Protein AF-A0A522W521-F1 (afdb_monomer_lite)

Structure (mmCIF, N/CA/C/O backbone):
data_AF-A0A522W521-F1
#
_entry.id   AF-A0A522W521-F1
#
loop_
_atom_site.group_PDB
_atom_site.id
_atom_site.type_symbol
_atom_site.label_atom_id
_atom_site.label_alt_id
_atom_site.label_comp_id
_atom_site.label_asym_id
_atom_site.label_entity_id
_atom_site.label_seq_id
_atom_site.pdbx_PDB_ins_code
_atom_site.Cartn_x
_atom_site.Cartn_y
_atom_site.Cartn_z
_atom_site.occupancy
_atom_site.B_iso_or_equiv
_atom_site.auth_seq_id
_atom_site.auth_comp_id
_atom_site.auth_asym_id
_atom_site.auth_atom_id
_atom_site.pdbx_PDB_model_num
ATOM 1 N N . ASN A 1 1 ? -2.575 -0.208 -5.941 1.00 83.00 1 ASN A N 1
ATOM 2 C CA . ASN A 1 1 ? -2.016 -0.224 -7.311 1.00 83.00 1 ASN A CA 1
ATOM 3 C C . ASN A 1 1 ? -3.123 0.160 -8.282 1.00 83.00 1 ASN A C 1
ATOM 5 O O . ASN A 1 1 ? -4.290 -0.016 -7.958 1.00 83.00 1 ASN A O 1
ATOM 9 N N . THR A 1 2 ? -2.769 0.714 -9.434 1.00 92.69 2 THR A N 1
ATOM 10 C CA . THR A 1 2 ? -3.685 0.924 -10.564 1.00 92.69 2 THR A CA 1
ATOM 11 C C . THR A 1 2 ? -2.976 0.447 -11.824 1.00 92.69 2 THR A C 1
ATOM 13 O O . THR A 1 2 ? -1.746 0.405 -11.836 1.00 92.69 2 THR A O 1
ATOM 16 N N . ARG A 1 3 ? -3.728 0.052 -12.852 1.00 95.44 3 ARG A N 1
ATOM 17 C CA . ARG A 1 3 ? -3.137 -0.224 -14.165 1.00 95.44 3 ARG A CA 1
ATOM 18 C C . ARG A 1 3 ? -2.715 1.088 -14.830 1.00 95.44 3 ARG A C 1
ATOM 20 O O . ARG A 1 3 ? -3.340 2.121 -14.580 1.00 95.44 3 ARG A O 1
ATOM 27 N N . GLU A 1 4 ? -1.664 1.026 -15.639 1.00 94.88 4 GLU A N 1
ATOM 28 C CA . GLU A 1 4 ? -1.088 2.188 -16.328 1.00 94.88 4 GLU A CA 1
ATOM 29 C C . GLU A 1 4 ? -2.064 2.787 -17.347 1.00 94.88 4 GLU A C 1
ATOM 31 O O . GLU A 1 4 ? -2.269 3.998 -17.345 1.00 94.88 4 GLU A O 1
ATOM 36 N N . ASP A 1 5 ? -2.735 1.939 -18.135 1.00 97.00 5 ASP A N 1
ATOM 37 C CA . ASP A 1 5 ? -3.776 2.338 -19.093 1.00 97.00 5 ASP A CA 1
ATOM 38 C C . ASP A 1 5 ? -4.905 3.119 -18.405 1.00 97.00 5 ASP A C 1
ATOM 40 O O . ASP A 1 5 ? -5.222 4.243 -18.777 1.00 97.00 5 ASP A O 1
ATOM 44 N N . PHE A 1 6 ? -5.429 2.587 -17.304 1.00 97.31 6 PHE A N 1
ATOM 45 C CA . PHE A 1 6 ? -6.478 3.231 -16.526 1.00 97.31 6 PHE A CA 1
ATOM 46 C C . PHE A 1 6 ? -6.017 4.557 -15.914 1.00 97.31 6 PHE A C 1
ATOM 48 O O . PHE A 1 6 ? -6.792 5.506 -15.841 1.00 97.31 6 PHE A O 1
ATOM 55 N N . ALA A 1 7 ? -4.769 4.637 -15.447 1.00 96.06 7 ALA A N 1
ATOM 56 C CA . ALA A 1 7 ? -4.234 5.872 -14.884 1.00 96.06 7 ALA A CA 1
ATOM 57 C C . ALA A 1 7 ? -4.049 6.966 -15.945 1.00 96.06 7 ALA A C 1
ATOM 59 O O . ALA A 1 7 ? -4.227 8.144 -15.630 1.00 96.06 7 ALA A O 1
ATOM 60 N N . ALA A 1 8 ? -3.718 6.577 -17.179 1.00 95.81 8 ALA A N 1
ATOM 61 C CA . ALA A 1 8 ? -3.612 7.478 -18.320 1.00 95.81 8 ALA A CA 1
ATOM 62 C C . ALA A 1 8 ? -4.989 7.941 -18.821 1.00 95.81 8 ALA A C 1
ATOM 64 O O . ALA A 1 8 ? -5.175 9.134 -19.060 1.00 95.81 8 ALA A O 1
ATOM 65 N N . ASP A 1 9 ? -5.951 7.021 -18.923 1.00 98.19 9 ASP A N 1
ATOM 66 C CA . ASP A 1 9 ? -7.284 7.285 -19.474 1.00 98.19 9 ASP A CA 1
ATOM 67 C C . ASP A 1 9 ? -8.228 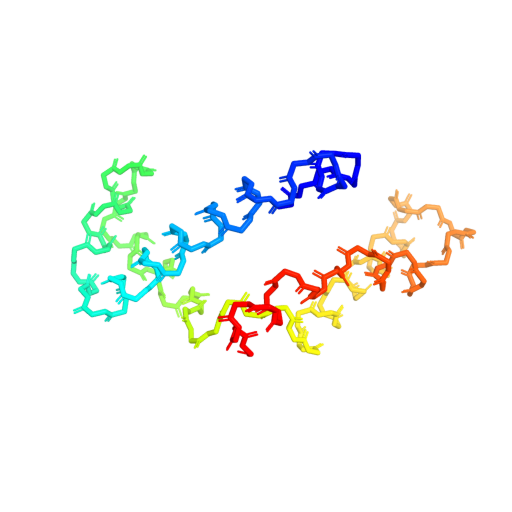7.969 -18.471 1.00 98.19 9 ASP A C 1
ATOM 69 O O . ASP A 1 9 ? -9.122 8.718 -18.866 1.00 98.19 9 ASP A O 1
ATOM 73 N N . HIS A 1 10 ? -8.035 7.729 -17.167 1.00 97.88 10 HIS A N 1
ATOM 74 C CA . HIS A 1 10 ? -8.900 8.227 -16.089 1.00 97.88 10 HIS A CA 1
ATOM 75 C C . HIS A 1 10 ? -8.123 8.858 -14.914 1.00 97.88 10 HIS A C 1
ATOM 77 O O . HIS A 1 10 ? -8.323 8.482 -13.745 1.00 97.88 10 HIS A O 1
ATOM 83 N N . PRO A 1 11 ? -7.230 9.832 -15.166 1.00 96.69 11 PRO A N 1
ATOM 84 C CA . PRO A 1 11 ? -6.372 10.410 -14.134 1.00 96.69 11 PRO A CA 1
ATOM 85 C C . PRO A 1 11 ? -7.165 11.088 -13.005 1.00 96.69 11 PRO A C 1
ATOM 87 O O . PRO A 1 11 ? -6.750 11.068 -11.845 1.00 96.69 11 PRO A O 1
ATOM 90 N N . GLU A 1 12 ? -8.327 11.667 -13.303 1.00 96.69 12 GLU A N 1
ATOM 91 C CA . GLU A 1 12 ? -9.212 12.300 -12.325 1.00 96.69 12 GLU A CA 1
ATOM 92 C C . GLU A 1 12 ? -9.844 11.294 -11.356 1.00 96.69 12 GLU A C 1
ATOM 94 O O . GLU A 1 12 ? -9.997 11.596 -10.168 1.00 96.69 12 GLU A O 1
ATOM 99 N N . LEU A 1 13 ? -10.163 10.080 -11.822 1.00 97.25 13 LEU A N 1
ATOM 100 C CA . LEU A 1 13 ? -10.680 9.023 -10.954 1.00 97.25 13 LEU A CA 1
ATOM 101 C C . LEU A 1 13 ? -9.588 8.502 -10.021 1.00 97.25 13 LEU A C 1
ATOM 103 O O . LEU A 1 13 ? -9.858 8.293 -8.836 1.00 97.25 13 LEU A O 1
ATOM 107 N N . VAL A 1 14 ? -8.351 8.368 -10.511 1.00 96.56 14 VAL A N 1
ATOM 108 C CA . VAL A 1 14 ? -7.199 8.015 -9.666 1.00 96.56 14 VAL A CA 1
ATOM 109 C C . VAL A 1 14 ? -7.022 9.046 -8.550 1.00 96.56 14 VAL A C 1
ATOM 111 O O . VAL A 1 14 ? -6.954 8.679 -7.376 1.00 96.56 14 VAL A O 1
ATOM 114 N N . VAL A 1 15 ? -7.031 10.340 -8.888 1.00 95.19 15 VAL A N 1
ATOM 115 C CA . VAL A 1 15 ? -6.943 11.430 -7.901 1.00 95.19 15 VAL A CA 1
ATOM 116 C C . VAL A 1 15 ? -8.076 11.350 -6.878 1.00 95.19 15 VAL A C 1
ATOM 118 O O . VAL A 1 15 ? -7.821 11.426 -5.674 1.00 95.19 15 VAL A O 1
ATOM 121 N N . LYS A 1 16 ? -9.319 11.149 -7.328 1.00 96.44 16 LYS A N 1
ATOM 122 C CA . LYS A 1 16 ? -10.491 11.059 -6.446 1.00 96.44 16 LYS A CA 1
ATOM 123 C C . LYS A 1 16 ? -10.373 9.911 -5.440 1.00 96.44 16 LYS A C 1
ATOM 125 O O . LYS A 1 16 ? -10.702 10.085 -4.266 1.00 96.44 16 LYS A O 1
ATOM 130 N N . VAL A 1 17 ? -9.893 8.746 -5.875 1.00 96.31 17 VAL A N 1
ATOM 131 C CA . VAL A 1 17 ? -9.683 7.587 -4.993 1.00 96.31 17 VAL A CA 1
ATOM 132 C C . VAL A 1 17 ? -8.576 7.866 -3.975 1.00 96.31 17 VAL A C 1
ATOM 134 O O . VAL A 1 17 ? -8.766 7.611 -2.786 1.00 96.31 17 VAL A O 1
ATOM 137 N N . LEU A 1 18 ? -7.451 8.451 -4.399 1.00 94.69 18 LEU A N 1
ATOM 138 C CA . LEU A 1 18 ? -6.360 8.800 -3.483 1.00 94.69 18 LEU A CA 1
ATOM 139 C C . LEU A 1 18 ? -6.795 9.829 -2.427 1.00 94.69 18 LEU A C 1
ATOM 141 O O . LEU A 1 18 ? -6.443 9.693 -1.258 1.00 94.69 18 LEU A O 1
ATOM 145 N N . GLN A 1 19 ? -7.627 10.808 -2.793 1.00 95.00 19 GLN A N 1
ATOM 146 C CA . GLN A 1 19 ? -8.213 11.751 -1.831 1.00 95.00 19 GLN A CA 1
ATOM 147 C C . GLN A 1 19 ? -9.113 11.056 -0.800 1.00 95.00 19 GLN A C 1
ATOM 149 O O . GLN A 1 19 ? -9.096 11.415 0.380 1.00 95.00 19 GLN A O 1
ATOM 154 N N . ALA A 1 20 ? -9.888 10.049 -1.216 1.00 96.75 20 ALA A N 1
ATOM 155 C CA . ALA A 1 20 ? -10.695 9.255 -0.293 1.00 96.75 20 ALA A CA 1
ATOM 156 C C . ALA A 1 20 ? -9.814 8.472 0.698 1.00 96.75 20 ALA A C 1
ATOM 158 O O . ALA A 1 20 ? -10.123 8.441 1.892 1.00 96.75 20 ALA A O 1
ATOM 159 N N . TYR A 1 21 ? -8.694 7.907 0.234 1.00 95.62 21 TYR A N 1
ATOM 160 C CA . TYR A 1 21 ? -7.717 7.258 1.112 1.00 95.62 21 TYR A CA 1
ATOM 161 C C . TYR A 1 21 ? -7.066 8.234 2.090 1.00 95.62 21 TYR A C 1
ATOM 163 O O . TYR A 1 21 ? -6.963 7.903 3.270 1.00 95.62 21 TYR A O 1
ATOM 171 N N . GLU A 1 22 ? -6.718 9.451 1.668 1.00 94.44 22 GLU A N 1
ATOM 172 C CA . GLU A 1 22 ? -6.183 10.449 2.601 1.00 94.44 22 GLU A CA 1
ATOM 173 C C . GLU A 1 22 ? -7.184 10.872 3.664 1.00 94.44 22 GLU A C 1
ATOM 175 O O . GLU A 1 22 ? -6.840 10.963 4.845 1.00 94.44 22 GLU A O 1
ATOM 180 N N . LYS A 1 23 ? -8.448 11.062 3.279 1.00 95.38 23 LYS A N 1
ATOM 181 C CA . LYS A 1 23 ? -9.515 11.329 4.244 1.00 95.38 23 LYS A CA 1
ATOM 182 C C . LYS A 1 23 ? -9.625 10.196 5.269 1.00 95.38 23 LYS A C 1
ATOM 184 O O . LYS A 1 23 ? -9.734 10.466 6.465 1.00 95.38 23 LYS A O 1
ATOM 189 N N . ALA A 1 24 ? -9.568 8.942 4.819 1.00 96.38 24 ALA A N 1
ATOM 190 C CA . ALA A 1 24 ? -9.614 7.779 5.699 1.00 96.38 24 ALA A CA 1
ATOM 191 C C . ALA A 1 24 ? -8.377 7.684 6.610 1.00 96.38 24 ALA A C 1
ATOM 193 O O . ALA A 1 24 ? -8.524 7.413 7.799 1.00 96.38 24 ALA A O 1
ATOM 194 N N . ARG A 1 25 ? -7.171 7.964 6.099 1.00 96.12 25 ARG A N 1
ATOM 195 C CA . ARG A 1 25 ? -5.932 7.977 6.892 1.00 96.12 25 ARG A CA 1
ATOM 196 C C . ARG A 1 25 ? -5.972 9.048 7.980 1.00 96.12 25 ARG A C 1
ATOM 198 O O . ARG A 1 25 ? -5.670 8.753 9.134 1.00 96.12 25 ARG A O 1
ATOM 205 N N . ALA A 1 26 ? -6.387 10.268 7.638 1.00 95.62 26 ALA A N 1
ATOM 206 C CA . ALA A 1 26 ? -6.540 11.353 8.604 1.00 95.62 26 ALA A CA 1
ATOM 207 C C . ALA A 1 26 ? -7.566 10.998 9.693 1.00 95.62 26 ALA A C 1
ATOM 209 O O . ALA A 1 26 ? -7.302 11.185 10.881 1.00 95.62 26 ALA A O 1
ATOM 210 N N . PHE A 1 27 ? -8.702 10.412 9.301 1.00 97.44 27 PHE A N 1
ATOM 211 C CA . PHE A 1 27 ? -9.697 9.906 10.244 1.00 97.44 27 PHE A CA 1
ATOM 212 C C . PHE A 1 27 ? -9.120 8.828 11.169 1.00 97.44 27 PHE A C 1
ATOM 2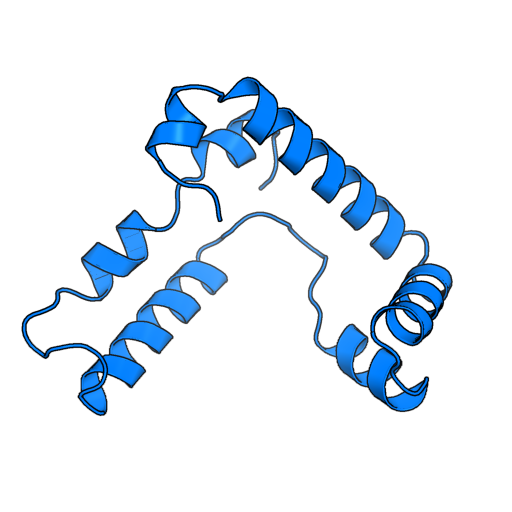14 O O . PHE A 1 27 ? -9.312 8.905 12.378 1.00 97.44 27 PHE A O 1
ATOM 221 N N . ALA A 1 28 ? -8.392 7.856 10.619 1.00 97.31 28 ALA A N 1
ATOM 222 C CA . ALA A 1 28 ? -7.794 6.750 11.359 1.00 97.31 28 ALA A CA 1
ATOM 223 C C . ALA A 1 28 ? -6.790 7.230 12.423 1.00 97.31 28 ALA A C 1
ATOM 225 O O . ALA A 1 28 ? -6.782 6.714 13.538 1.00 97.31 28 ALA A O 1
ATOM 226 N N . ILE A 1 29 ? -5.989 8.252 12.101 1.00 96.31 29 ILE A N 1
ATOM 227 C CA . ILE A 1 29 ? -5.055 8.888 13.044 1.00 96.31 29 ILE A CA 1
ATOM 228 C C . ILE A 1 29 ? -5.809 9.623 14.156 1.00 96.31 29 ILE A C 1
ATOM 230 O O . ILE A 1 29 ? -5.447 9.505 15.323 1.00 96.31 29 ILE A O 1
ATOM 234 N N . ALA A 1 30 ? -6.853 10.377 13.804 1.00 97.75 30 ALA A N 1
ATOM 235 C CA . ALA A 1 30 ? -7.634 11.147 14.770 1.00 97.75 30 ALA A CA 1
ATOM 236 C C . ALA A 1 30 ? -8.539 10.269 15.656 1.00 97.75 30 ALA A C 1
ATOM 238 O O . ALA A 1 30 ? -8.896 10.679 16.757 1.00 97.75 30 ALA A O 1
ATOM 239 N N . ASN A 1 31 ? -8.906 9.067 15.196 1.00 97.94 31 ASN A N 1
ATOM 240 C CA . ASN A 1 31 ? -9.888 8.196 15.846 1.00 97.94 31 ASN A CA 1
ATOM 241 C C . ASN A 1 31 ? -9.359 6.753 16.006 1.00 97.94 31 ASN A C 1
ATOM 243 O O . ASN A 1 31 ? -9.933 5.818 15.440 1.00 97.94 31 ASN A O 1
ATOM 247 N N . PRO A 1 32 ? -8.288 6.521 16.787 1.00 96.12 32 PRO A N 1
ATOM 248 C CA . PRO A 1 32 ? -7.643 5.207 16.881 1.00 96.12 32 PRO A CA 1
ATOM 249 C C . PRO A 1 32 ? -8.557 4.109 17.451 1.00 96.12 32 PRO A C 1
ATOM 251 O O . PRO A 1 32 ? -8.504 2.965 16.996 1.00 96.12 32 PRO A O 1
ATOM 254 N N . SER A 1 33 ? -9.430 4.439 18.410 1.00 96.81 33 SER A N 1
ATOM 255 C CA . SER A 1 33 ? -10.406 3.486 18.961 1.00 96.81 33 SER A CA 1
ATOM 256 C C . SER A 1 33 ? -11.438 3.055 17.920 1.00 96.81 33 SER A C 1
ATOM 258 O O . SER A 1 33 ? -11.788 1.880 17.846 1.00 96.81 33 SER A O 1
ATOM 260 N N . GLU A 1 34 ? -11.887 3.993 17.086 1.00 98.00 34 GLU A N 1
ATOM 261 C CA . GLU A 1 34 ? -12.858 3.718 16.028 1.00 98.00 34 GLU A CA 1
ATOM 262 C C . GLU A 1 34 ? -12.221 2.921 14.888 1.00 98.00 34 GLU A C 1
ATOM 264 O O . GLU A 1 34 ? -12.804 1.950 14.416 1.00 98.00 34 GLU A O 1
ATOM 269 N N . LEU A 1 35 ? -10.976 3.237 14.515 1.00 97.69 35 LEU A N 1
ATOM 270 C CA . LEU A 1 35 ? -10.192 2.410 13.597 1.00 97.69 35 LEU A CA 1
ATOM 271 C C . LEU A 1 35 ? -10.074 0.963 14.102 1.00 97.69 35 LEU A C 1
ATOM 273 O O . LEU A 1 35 ? -10.266 0.027 13.325 1.00 97.69 35 LEU A O 1
ATOM 277 N N . LYS A 1 36 ? -9.777 0.772 15.396 1.00 97.62 36 LYS A N 1
ATOM 278 C CA . LYS A 1 36 ? -9.713 -0.562 16.007 1.00 97.62 36 LYS A CA 1
ATOM 279 C C . LYS A 1 36 ? -11.063 -1.273 15.931 1.00 97.62 36 LYS A C 1
ATOM 281 O O . LYS A 1 36 ? -11.100 -2.430 15.532 1.00 97.62 36 LYS A O 1
ATOM 286 N N . ARG A 1 37 ? -12.165 -0.594 16.257 1.00 98.00 37 ARG A N 1
ATOM 287 C CA . ARG A 1 37 ? -13.513 -1.169 16.156 1.00 98.00 37 ARG A CA 1
ATOM 288 C C . ARG A 1 37 ? -13.818 -1.629 14.726 1.00 98.00 37 ARG A C 1
ATOM 290 O O . ARG A 1 37 ? -14.191 -2.781 14.520 1.00 98.00 37 ARG A O 1
ATOM 297 N N . ILE A 1 38 ? -13.570 -0.762 13.739 1.00 97.69 38 ILE A N 1
ATOM 298 C CA . ILE A 1 38 ? -13.761 -1.065 12.314 1.00 97.69 38 ILE A CA 1
ATOM 299 C C . ILE A 1 38 ? -12.931 -2.286 11.905 1.00 97.69 38 ILE A C 1
ATOM 301 O O . ILE A 1 38 ? -13.469 -3.198 11.282 1.00 97.69 38 ILE A O 1
ATOM 305 N N . ILE A 1 39 ? -11.638 -2.346 12.245 1.00 96.75 39 ILE A N 1
ATOM 306 C CA . ILE A 1 39 ? -10.789 -3.465 11.809 1.00 96.75 39 ILE A CA 1
ATOM 307 C C . ILE A 1 39 ? -11.149 -4.780 12.514 1.00 96.75 39 ILE A C 1
ATOM 309 O O . ILE A 1 39 ? -11.158 -5.819 11.858 1.00 96.75 39 ILE A O 1
ATOM 313 N N . THR A 1 40 ? -11.508 -4.744 13.804 1.00 98.12 40 THR A N 1
ATOM 314 C CA . THR A 1 40 ? -12.027 -5.909 14.542 1.00 98.12 40 THR A CA 1
ATOM 315 C C . THR A 1 40 ? -13.259 -6.475 13.832 1.00 98.12 40 THR A C 1
ATOM 317 O O . THR A 1 40 ? -13.294 -7.661 13.509 1.00 98.12 40 THR A O 1
ATOM 320 N N . GLU A 1 41 ? -14.248 -5.631 13.528 1.00 97.94 41 GLU A N 1
ATOM 321 C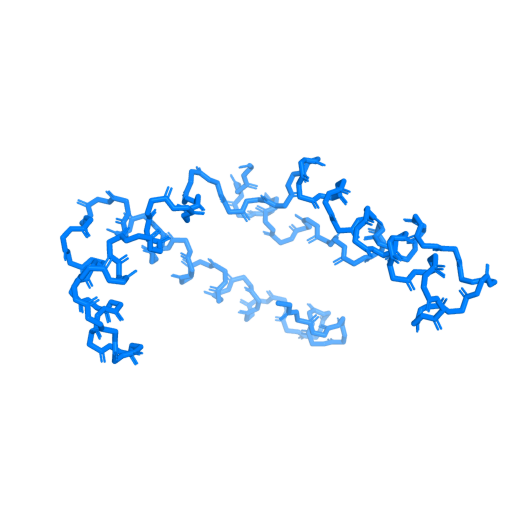 CA . GLU A 1 41 ? -15.517 -6.062 12.931 1.00 97.94 41 GLU A CA 1
ATOM 322 C C . GLU A 1 41 ? -15.363 -6.518 11.475 1.00 97.94 41 GLU A C 1
ATOM 324 O O . GLU A 1 41 ? -15.789 -7.615 11.112 1.00 97.94 41 GLU A O 1
ATOM 329 N N . GLN A 1 42 ? -14.745 -5.688 10.631 1.00 97.62 42 GLN A N 1
ATOM 330 C CA . GLN A 1 42 ? -14.716 -5.910 9.183 1.00 97.62 42 GLN A CA 1
ATOM 331 C C . GLN A 1 42 ? -13.758 -7.035 8.786 1.00 97.62 42 GLN A C 1
ATOM 333 O O . GLN A 1 42 ? -14.057 -7.804 7.873 1.00 97.62 42 GLN A O 1
ATOM 338 N N . ALA A 1 43 ? -12.629 -7.174 9.489 1.00 96.50 43 ALA A N 1
ATOM 339 C CA . ALA A 1 43 ? -11.694 -8.276 9.272 1.00 96.50 43 ALA A CA 1
ATOM 340 C C . ALA A 1 43 ? -11.973 -9.488 10.181 1.00 96.50 43 ALA A C 1
ATOM 342 O O . ALA A 1 43 ? -11.238 -10.472 10.114 1.00 96.50 43 ALA A O 1
ATOM 343 N N . LYS A 1 44 ? -13.040 -9.441 11.000 1.00 97.38 44 LYS A N 1
ATOM 344 C CA . LYS A 1 44 ? -13.453 -10.511 11.928 1.00 97.38 44 LYS A CA 1
ATOM 345 C C . LYS A 1 44 ? -12.311 -10.969 12.841 1.00 97.38 44 LYS A C 1
ATOM 347 O O . LYS A 1 44 ? -12.111 -12.162 13.072 1.00 97.38 44 LYS A O 1
ATOM 352 N N . LEU A 1 45 ? -11.533 -10.006 13.325 1.00 97.00 45 LEU A N 1
ATOM 353 C CA . LEU A 1 45 ? -10.406 -10.241 14.219 1.00 97.00 45 LEU A CA 1
ATOM 354 C C . LEU A 1 45 ? -10.882 -10.208 15.668 1.00 97.00 45 LEU A C 1
ATOM 356 O O . LEU A 1 45 ? -11.872 -9.562 15.996 1.00 97.00 45 LEU A O 1
ATOM 360 N N . THR A 1 46 ? -10.144 -10.859 16.561 1.00 97.88 46 THR A N 1
ATOM 361 C CA . THR A 1 46 ? -10.297 -10.580 17.991 1.00 97.88 46 THR A CA 1
ATOM 362 C C . THR A 1 46 ? -9.683 -9.220 18.315 1.00 97.88 46 THR A C 1
ATOM 364 O O . THR A 1 46 ? -8.747 -8.773 17.644 1.00 97.88 46 THR A O 1
ATOM 367 N N . ASP A 1 47 ? -10.133 -8.588 19.398 1.00 95.94 47 ASP A N 1
ATOM 368 C CA . ASP A 1 47 ? -9.583 -7.303 19.847 1.00 95.94 47 ASP A CA 1
ATOM 369 C C . ASP A 1 47 ? -8.071 -7.333 20.075 1.00 95.94 47 ASP A C 1
ATOM 371 O O . ASP A 1 47 ? -7.380 -6.341 19.821 1.00 95.94 47 ASP A O 1
ATOM 375 N N . GLN A 1 48 ? -7.555 -8.466 20.553 1.00 97.00 48 GLN A N 1
ATOM 376 C CA . GLN A 1 48 ? -6.128 -8.659 20.774 1.00 97.00 48 GLN A CA 1
ATOM 377 C C . GLN A 1 48 ? -5.361 -8.697 19.447 1.00 97.00 48 GLN A C 1
ATOM 379 O O . GLN A 1 48 ? -4.3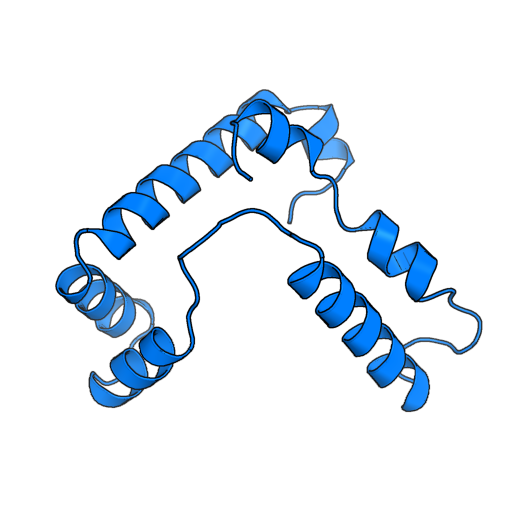17 -8.058 19.327 1.00 97.00 48 GLN A O 1
ATOM 384 N N . VAL A 1 49 ? -5.874 -9.407 18.437 1.00 97.56 49 VAL A N 1
ATOM 385 C CA . VAL A 1 49 ? -5.232 -9.496 17.116 1.00 97.56 49 VAL A CA 1
ATOM 386 C C . VAL A 1 49 ? -5.300 -8.154 16.387 1.00 97.56 49 VAL A C 1
ATOM 388 O O . VAL A 1 49 ? -4.294 -7.715 15.829 1.00 97.56 49 VAL A O 1
ATOM 391 N N . ALA A 1 50 ? -6.440 -7.461 16.457 1.00 97.50 50 ALA A N 1
ATOM 392 C CA . ALA A 1 50 ? -6.602 -6.119 15.905 1.00 97.50 50 ALA A CA 1
ATOM 393 C C . ALA A 1 50 ? -5.606 -5.122 16.524 1.00 97.50 50 ALA A C 1
ATOM 395 O O . ALA A 1 50 ? -4.920 -4.402 15.800 1.00 97.50 50 ALA A O 1
ATOM 396 N N . ALA A 1 51 ? -5.457 -5.126 17.855 1.00 96.25 51 ALA A N 1
ATOM 397 C CA . ALA A 1 51 ? -4.482 -4.279 18.542 1.00 96.25 51 ALA A CA 1
ATOM 398 C C . ALA A 1 51 ? -3.044 -4.555 18.067 1.00 96.25 51 ALA A C 1
ATOM 400 O O . ALA A 1 51 ? -2.344 -3.631 17.654 1.00 96.25 51 ALA A O 1
ATOM 401 N N . ARG A 1 52 ? -2.634 -5.831 18.017 1.00 97.31 52 ARG A N 1
ATOM 402 C CA . ARG A 1 52 ? -1.308 -6.234 17.514 1.00 97.31 52 ARG A CA 1
ATOM 403 C C . ARG A 1 52 ? -1.067 -5.825 16.064 1.00 97.31 52 ARG A C 1
ATOM 405 O O . ARG A 1 52 ? 0.055 -5.504 15.686 1.00 97.31 52 ARG A O 1
ATOM 412 N N . GLN A 1 53 ? -2.095 -5.857 15.222 1.00 96.50 53 GLN A N 1
ATOM 413 C CA . GLN A 1 53 ? -1.982 -5.397 13.842 1.00 96.50 53 GLN A CA 1
ATOM 414 C C . GLN A 1 53 ? -1.761 -3.884 13.761 1.00 96.50 53 GLN A C 1
ATOM 416 O O . GLN A 1 53 ? -0.913 -3.433 12.988 1.00 96.50 53 GLN A O 1
ATOM 421 N N . LEU A 1 54 ? -2.490 -3.104 14.555 1.00 95.94 54 LEU A N 1
ATOM 422 C CA . LEU A 1 54 ? -2.371 -1.649 14.537 1.00 95.94 54 LEU A CA 1
ATOM 423 C C . LEU A 1 54 ? -1.023 -1.167 15.096 1.00 95.94 54 LEU A C 1
ATOM 425 O O . LEU A 1 54 ? -0.475 -0.212 14.558 1.00 95.94 54 LEU A O 1
ATOM 429 N N . GLU A 1 55 ? -0.420 -1.883 16.054 1.00 95.44 55 GLU A N 1
ATOM 430 C CA . GLU A 1 55 ? 0.949 -1.616 16.549 1.00 95.44 55 GLU A CA 1
ATOM 431 C C . GLU A 1 55 ? 2.011 -1.614 15.429 1.00 95.44 55 GLU A C 1
ATOM 433 O O . GLU A 1 55 ? 2.989 -0.872 15.496 1.00 95.44 55 GLU A O 1
ATOM 438 N N . ARG A 1 56 ? 1.820 -2.425 14.378 1.00 94.12 56 ARG A N 1
ATOM 439 C CA . ARG A 1 56 ? 2.746 -2.548 13.233 1.00 94.12 56 ARG A CA 1
ATOM 440 C C . ARG A 1 56 ? 2.277 -1.828 11.967 1.00 94.12 56 ARG A C 1
ATOM 442 O O . ARG A 1 56 ? 2.911 -1.962 10.921 1.00 94.12 56 ARG A O 1
ATOM 449 N N . THR A 1 57 ? 1.170 -1.092 12.035 1.00 93.50 57 THR A N 1
ATOM 450 C CA . THR A 1 57 ? 0.604 -0.381 10.883 1.00 93.50 57 THR A CA 1
ATOM 451 C C . THR A 1 57 ? 1.028 1.082 10.924 1.00 93.50 57 THR A C 1
ATOM 453 O O . THR A 1 57 ? 0.525 1.872 11.718 1.00 93.50 57 THR A O 1
ATOM 456 N N . ALA A 1 58 ? 1.959 1.465 10.052 1.00 91.69 58 ALA A N 1
ATOM 457 C CA . ALA A 1 58 ? 2.385 2.855 9.938 1.00 91.69 58 ALA A CA 1
ATOM 458 C C . ALA A 1 58 ? 1.361 3.675 9.132 1.00 91.69 58 ALA A C 1
ATOM 460 O O . ALA A 1 58 ? 1.137 3.396 7.958 1.00 91.69 58 ALA A O 1
ATOM 461 N N . LEU A 1 59 ? 0.778 4.707 9.754 1.00 93.25 59 LEU A N 1
ATOM 462 C CA . LEU A 1 59 ? -0.152 5.656 9.113 1.00 93.25 59 LEU A CA 1
ATOM 463 C C . LEU A 1 59 ? 0.439 7.071 8.951 1.00 93.25 59 LEU A C 1
ATOM 465 O O . LEU A 1 59 ? -0.255 7.995 8.528 1.00 93.25 59 LEU A O 1
ATOM 469 N N . SER A 1 60 ? 1.714 7.267 9.300 1.00 88.00 60 SER A N 1
ATOM 470 C CA . SER A 1 60 ? 2.356 8.588 9.375 1.00 88.00 60 SER A CA 1
ATOM 471 C C . SER A 1 60 ? 2.520 9.288 8.022 1.00 88.00 60 SER A C 1
ATOM 473 O O . SER A 1 60 ? 2.472 10.512 7.968 1.00 88.00 60 SER A O 1
ATOM 475 N N . THR A 1 61 ? 2.664 8.533 6.936 1.00 86.38 61 THR A N 1
ATOM 476 C CA . THR A 1 61 ? 2.681 9.042 5.558 1.00 86.38 61 THR A CA 1
ATOM 477 C C . THR A 1 61 ? 1.974 8.050 4.641 1.00 86.38 61 THR A C 1
ATOM 479 O O . THR A 1 61 ? 1.935 6.852 4.928 1.00 86.38 61 THR A O 1
ATOM 482 N N . ALA A 1 62 ? 1.416 8.556 3.546 1.00 88.00 62 ALA A N 1
ATOM 483 C CA . ALA A 1 62 ? 0.889 7.747 2.453 1.00 88.00 62 ALA A CA 1
ATOM 484 C C . ALA A 1 62 ? 1.796 7.735 1.217 1.00 88.00 62 ALA A C 1
ATOM 486 O O . ALA A 1 62 ? 1.504 7.032 0.249 1.00 88.00 62 ALA A O 1
ATOM 487 N N . ALA A 1 63 ? 2.892 8.497 1.229 1.00 88.81 63 ALA A N 1
ATOM 488 C CA . ALA A 1 63 ? 3.849 8.478 0.139 1.00 88.81 63 ALA A CA 1
ATOM 489 C C . ALA A 1 63 ? 4.687 7.194 0.166 1.00 88.81 63 ALA A C 1
ATOM 491 O O . ALA A 1 63 ? 5.106 6.699 1.218 1.00 88.81 63 ALA A O 1
ATOM 492 N N . ILE A 1 64 ? 4.986 6.678 -1.026 1.00 90.62 64 ILE A N 1
ATOM 493 C CA . ILE A 1 64 ? 5.953 5.596 -1.208 1.00 90.62 64 ILE A CA 1
ATOM 494 C C . ILE A 1 64 ? 7.347 6.227 -1.284 1.00 90.62 64 ILE A C 1
ATOM 496 O O . ILE A 1 64 ? 7.820 6.626 -2.349 1.00 90.62 64 ILE A O 1
ATOM 500 N N . GLY A 1 65 ? 7.983 6.356 -0.120 1.00 90.19 65 GLY A N 1
ATOM 501 C CA . GLY A 1 65 ? 9.322 6.918 0.020 1.00 90.19 65 GLY A CA 1
ATOM 502 C C . GLY A 1 65 ? 10.442 5.892 -0.164 1.00 90.19 65 GLY A C 1
ATOM 503 O O . GLY A 1 65 ? 10.221 4.714 -0.449 1.00 90.19 65 GLY A O 1
ATOM 504 N N . GLU A 1 66 ? 11.677 6.338 0.065 1.00 92.00 66 GLU A N 1
ATOM 505 C CA . GLU A 1 66 ? 12.887 5.517 -0.096 1.00 92.00 66 GLU A CA 1
ATOM 506 C C . GLU A 1 66 ? 12.882 4.245 0.755 1.00 92.00 66 GLU A C 1
ATOM 508 O O . GLU A 1 66 ? 13.366 3.200 0.322 1.00 92.00 66 GLU A O 1
ATOM 513 N N . ARG A 1 67 ? 12.291 4.297 1.956 1.00 91.88 67 ARG A N 1
ATOM 514 C CA . ARG A 1 67 ? 12.158 3.109 2.807 1.00 91.88 67 ARG A CA 1
ATOM 515 C C . ARG A 1 67 ? 11.317 2.036 2.120 1.00 91.88 67 ARG A C 1
ATOM 517 O O . ARG A 1 67 ? 11.714 0.878 2.104 1.00 91.88 67 ARG A O 1
ATOM 524 N N . GLN A 1 68 ? 10.167 2.413 1.567 1.00 92.75 68 GLN A N 1
ATOM 525 C CA . GLN A 1 68 ? 9.270 1.487 0.884 1.00 92.75 68 GLN A CA 1
ATOM 526 C C . GLN A 1 68 ? 9.906 0.958 -0.404 1.00 92.75 68 GLN A C 1
ATOM 528 O O . GLN A 1 68 ? 9.866 -0.249 -0.626 1.00 92.75 68 GLN A O 1
ATOM 533 N N . LYS A 1 69 ? 10.559 1.820 -1.197 1.00 94.94 69 LYS A N 1
ATOM 534 C CA . LYS A 1 69 ? 11.272 1.409 -2.420 1.00 94.94 69 LYS A CA 1
ATOM 535 C C . LYS A 1 69 ? 12.339 0.353 -2.134 1.00 94.94 69 LYS A C 1
ATOM 537 O O . LYS A 1 69 ? 12.326 -0.703 -2.756 1.00 94.94 69 LYS A O 1
ATOM 542 N N . LYS A 1 70 ? 13.188 0.583 -1.125 1.00 96.12 70 LYS A N 1
ATOM 543 C CA . LYS A 1 70 ? 14.212 -0.386 -0.699 1.00 96.12 70 LYS A CA 1
ATOM 544 C C . LYS A 1 70 ? 13.612 -1.709 -0.233 1.00 96.12 70 LYS A C 1
ATOM 546 O O . LYS A 1 70 ? 14.155 -2.762 -0.545 1.00 96.12 70 LYS A O 1
ATOM 551 N N . THR A 1 71 ? 12.494 -1.674 0.495 1.00 95.25 71 THR A N 1
ATOM 552 C CA . THR A 1 71 ? 11.793 -2.901 0.907 1.00 95.25 71 THR A CA 1
ATOM 553 C C . THR A 1 71 ? 11.263 -3.682 -0.297 1.00 95.25 71 THR A C 1
ATOM 555 O O . THR A 1 71 ? 11.396 -4.901 -0.322 1.00 95.25 71 THR A O 1
ATOM 558 N N . ILE A 1 72 ? 10.681 -3.004 -1.293 1.00 96.00 72 ILE A N 1
ATOM 559 C CA . ILE A 1 72 ? 10.150 -3.641 -2.510 1.00 96.00 72 ILE A CA 1
ATOM 560 C C . ILE A 1 72 ? 11.286 -4.266 -3.329 1.00 96.00 72 ILE A C 1
ATOM 562 O O . ILE A 1 72 ? 11.196 -5.435 -3.699 1.00 96.00 72 ILE A O 1
ATOM 566 N N . GLU A 1 73 ? 12.369 -3.522 -3.561 1.00 97.94 73 GLU A N 1
ATOM 567 C CA . GLU A 1 73 ? 13.555 -4.026 -4.261 1.00 97.94 73 GLU A CA 1
ATOM 568 C C . GLU A 1 73 ? 14.166 -5.228 -3.528 1.00 97.94 73 GLU A C 1
ATOM 570 O O . GLU A 1 73 ? 14.374 -6.282 -4.126 1.00 97.94 73 GLU A O 1
ATOM 575 N N . GLY A 1 74 ? 14.374 -5.109 -2.213 1.00 98.19 74 GLY A N 1
ATOM 576 C CA . GLY A 1 74 ? 14.915 -6.186 -1.388 1.00 98.19 74 GLY A CA 1
ATOM 577 C C . GLY A 1 74 ? 14.044 -7.445 -1.399 1.00 98.19 74 GLY A C 1
ATOM 578 O O . GLY A 1 74 ? 14.575 -8.552 -1.460 1.00 98.19 74 GLY A O 1
ATOM 579 N N . ALA A 1 75 ? 12.715 -7.295 -1.404 1.00 97.94 75 ALA A N 1
ATOM 580 C CA . ALA A 1 75 ? 11.798 -8.422 -1.552 1.00 97.94 75 ALA A CA 1
ATOM 581 C C . ALA A 1 75 ? 11.948 -9.099 -2.922 1.00 97.94 75 ALA A C 1
ATOM 583 O O . ALA A 1 75 ? 12.010 -10.324 -2.990 1.00 97.94 75 ALA A O 1
ATOM 584 N N . GLY A 1 76 ? 12.069 -8.321 -4.002 1.00 98.00 76 GLY A N 1
ATOM 585 C CA . GLY A 1 76 ? 12.339 -8.858 -5.336 1.00 98.00 76 GLY A CA 1
ATOM 586 C C . GLY A 1 76 ? 13.660 -9.631 -5.402 1.00 98.00 76 GLY A C 1
ATOM 587 O O . GLY A 1 76 ? 13.699 -10.724 -5.961 1.00 98.00 76 GLY A O 1
ATOM 588 N N . ILE A 1 77 ? 14.720 -9.111 -4.773 1.00 98.38 77 ILE A N 1
ATOM 589 C CA . ILE A 1 77 ? 16.034 -9.769 -4.715 1.00 98.38 77 ILE A CA 1
ATOM 590 C C . ILE A 1 77 ? 15.929 -11.086 -3.941 1.00 98.38 77 ILE A C 1
ATOM 592 O O . ILE A 1 77 ? 16.424 -12.111 -4.403 1.00 98.38 77 ILE A O 1
ATOM 596 N N . ALA A 1 78 ? 15.242 -11.088 -2.795 1.00 98.38 78 ALA A N 1
ATOM 597 C CA . ALA A 1 78 ? 15.025 -12.302 -2.012 1.00 98.38 78 ALA A CA 1
ATOM 598 C C . ALA A 1 78 ? 14.252 -13.366 -2.810 1.00 98.38 78 ALA A C 1
ATOM 600 O O . ALA A 1 78 ? 14.611 -14.541 -2.780 1.00 98.38 78 ALA A O 1
ATOM 601 N N . LEU A 1 79 ? 13.228 -12.959 -3.570 1.00 98.38 79 LEU A N 1
ATOM 602 C CA . LEU A 1 79 ? 12.475 -13.854 -4.454 1.00 98.38 79 LEU A CA 1
ATOM 603 C C . LEU A 1 79 ? 13.327 -14.384 -5.617 1.00 98.38 79 LEU A C 1
ATOM 605 O O . LEU A 1 79 ? 13.166 -15.539 -6.013 1.00 98.38 79 LEU A O 1
ATOM 609 N N . GLN A 1 80 ? 14.247 -13.577 -6.146 1.00 98.31 80 GLN A N 1
ATOM 610 C CA . GLN A 1 80 ? 15.182 -14.004 -7.187 1.00 98.31 80 GLN A CA 1
ATOM 611 C C . GLN A 1 80 ? 16.196 -15.027 -6.662 1.00 98.31 80 GLN A C 1
ATOM 613 O O . GLN A 1 80 ? 16.457 -16.030 -7.321 1.00 98.31 80 GLN A O 1
ATOM 618 N N . GLN A 1 81 ? 16.711 -14.835 -5.444 1.00 98.06 81 GLN A N 1
ATOM 619 C CA . GLN A 1 81 ? 17.662 -15.758 -4.809 1.00 98.06 81 GLN A CA 1
ATOM 620 C C . GLN A 1 81 ? 17.101 -17.173 -4.618 1.00 98.06 81 GLN A C 1
ATOM 622 O O . GLN A 1 81 ? 17.856 -18.141 -4.670 1.00 98.06 81 GLN A O 1
ATOM 627 N N . VAL A 1 82 ? 15.787 -17.303 -4.413 1.00 98.19 82 VAL A N 1
ATOM 628 C CA . VAL A 1 82 ? 15.105 -18.602 -4.270 1.00 98.19 82 VAL A CA 1
ATOM 629 C C . VAL A 1 82 ? 14.483 -19.107 -5.579 1.00 98.19 82 VAL A C 1
ATOM 631 O O . VAL A 1 82 ? 13.750 -20.092 -5.567 1.00 98.19 82 VAL A O 1
ATOM 634 N N . GLY A 1 83 ? 14.758 -18.444 -6.707 1.00 97.56 83 GLY A N 1
ATOM 635 C CA . GLY A 1 83 ? 14.315 -18.862 -8.039 1.00 97.56 83 GLY A CA 1
ATOM 636 C C . GLY A 1 83 ? 12.838 -18.611 -8.355 1.00 97.56 83 GLY A C 1
ATOM 637 O O . GLY A 1 83 ? 12.349 -19.111 -9.364 1.00 97.56 83 GLY A O 1
ATOM 638 N N . VAL A 1 84 ? 12.115 -17.843 -7.529 1.00 98.25 84 VAL A N 1
ATOM 639 C CA . VAL A 1 84 ? 10.732 -17.422 -7.834 1.00 98.25 84 VAL A CA 1
ATOM 640 C C . VAL A 1 84 ? 10.727 -16.347 -8.921 1.00 98.25 84 VAL A C 1
ATOM 642 O O . VAL A 1 84 ? 9.874 -16.362 -9.806 1.00 98.25 84 VAL A O 1
ATOM 645 N N . VAL A 1 85 ? 11.690 -15.424 -8.868 1.00 98.25 85 VAL A N 1
ATOM 646 C CA . VAL A 1 85 ? 11.964 -14.475 -9.953 1.00 98.25 85 VAL A CA 1
ATOM 647 C C . VAL A 1 85 ? 13.140 -15.013 -10.778 1.00 98.25 85 VAL A C 1
ATOM 649 O O . VAL A 1 85 ? 14.156 -15.380 -10.184 1.00 98.25 85 VAL A O 1
ATOM 652 N N . PRO A 1 86 ? 13.043 -15.069 -12.119 1.00 98.19 86 PRO A N 1
ATOM 653 C CA . PRO A 1 86 ? 14.147 -15.519 -12.964 1.00 98.19 86 PRO A CA 1
ATOM 654 C C . PRO A 1 86 ? 15.430 -14.697 -12.762 1.00 98.19 86 PRO A C 1
ATOM 656 O O . PRO A 1 86 ? 15.386 -13.491 -12.509 1.00 98.19 86 PRO A O 1
ATOM 659 N N . ALA A 1 87 ? 16.588 -15.350 -12.866 1.00 97.12 87 ALA A N 1
ATOM 660 C CA . ALA A 1 87 ? 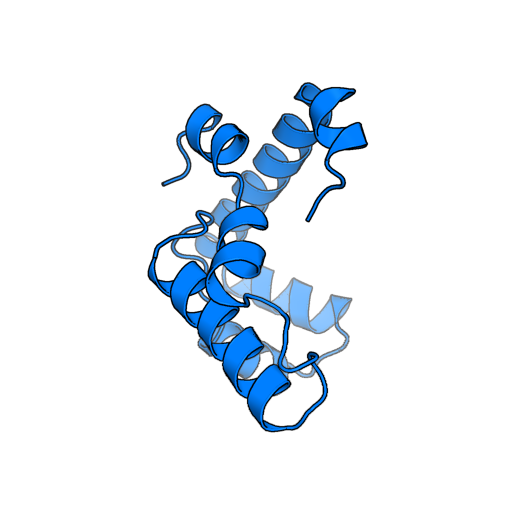17.891 -14.736 -12.587 1.00 97.12 87 ALA A CA 1
ATOM 661 C C . ALA A 1 87 ? 18.295 -13.641 -13.594 1.00 97.12 87 ALA A C 1
ATOM 663 O O . ALA A 1 87 ? 19.128 -12.796 -13.283 1.00 97.12 87 ALA A O 1
ATOM 664 N N . ASP A 1 88 ? 17.709 -13.648 -14.789 1.00 97.50 88 ASP A N 1
ATOM 665 C CA . ASP A 1 88 ? 17.927 -12.662 -15.849 1.00 97.50 88 ASP A CA 1
ATOM 666 C C . ASP A 1 88 ? 17.077 -11.389 -15.683 1.00 97.50 88 ASP A C 1
ATOM 668 O O . ASP A 1 88 ? 17.314 -10.389 -16.363 1.00 97.50 88 ASP A O 1
ATOM 672 N N . VAL A 1 89 ? 16.119 -11.377 -14.749 1.00 98.06 89 VAL A N 1
ATOM 673 C CA . VAL A 1 89 ? 15.327 -10.183 -14.439 1.00 98.06 89 VAL A CA 1
ATOM 674 C C . VAL A 1 89 ? 16.188 -9.147 -13.715 1.00 98.06 89 VAL A C 1
ATOM 676 O O . VAL A 1 89 ? 16.739 -9.396 -12.642 1.00 98.06 89 VAL A O 1
ATOM 679 N N . ASN A 1 90 ? 16.227 -7.926 -14.250 1.00 98.19 90 ASN A N 1
ATOM 680 C CA . ASN A 1 90 ? 16.780 -6.774 -13.543 1.00 98.19 90 ASN A CA 1
ATOM 681 C C . ASN A 1 90 ? 15.787 -6.292 -12.471 1.00 98.19 90 ASN A C 1
ATOM 683 O O . ASN A 1 90 ? 14.954 -5.417 -12.720 1.00 98.19 90 ASN A O 1
ATOM 687 N N . VAL A 1 91 ? 15.866 -6.887 -11.278 1.00 98.12 91 VAL A N 1
ATOM 688 C CA . VAL A 1 91 ? 14.975 -6.570 -10.153 1.00 98.12 91 VAL A CA 1
ATOM 689 C C . VAL A 1 91 ? 15.018 -5.087 -9.761 1.00 98.12 91 VAL A C 1
ATOM 691 O O . VAL A 1 91 ? 13.935 -4.514 -9.634 1.00 98.12 91 VAL A O 1
ATOM 694 N N . PRO A 1 92 ? 16.189 -4.430 -9.606 1.00 97.25 92 PRO A N 1
ATOM 695 C CA . PRO A 1 92 ? 16.229 -3.001 -9.291 1.00 97.25 92 PRO A CA 1
ATOM 696 C C . PRO A 1 92 ? 15.461 -2.137 -10.296 1.00 97.25 92 PRO A C 1
ATOM 698 O O . PRO A 1 92 ? 14.658 -1.293 -9.899 1.00 97.25 92 PRO A O 1
ATOM 701 N N . ALA A 1 93 ? 15.642 -2.380 -11.599 1.00 97.69 93 ALA A N 1
ATOM 702 C CA . ALA A 1 93 ? 14.933 -1.629 -12.634 1.00 97.69 93 ALA A CA 1
ATOM 703 C C . ALA A 1 93 ? 13.419 -1.895 -12.605 1.00 97.69 93 ALA A C 1
ATOM 705 O O . ALA A 1 93 ? 12.628 -0.954 -12.671 1.00 97.69 93 ALA A O 1
ATOM 706 N N . ALA A 1 94 ? 13.013 -3.160 -12.458 1.00 96.62 94 ALA A N 1
ATOM 707 C CA . ALA A 1 94 ? 11.604 -3.531 -12.380 1.00 96.62 94 ALA A CA 1
ATOM 708 C C . ALA A 1 94 ? 10.922 -2.915 -11.148 1.00 96.62 94 ALA A C 1
ATOM 710 O O . ALA A 1 94 ? 9.855 -2.324 -11.269 1.00 96.62 94 ALA A O 1
ATOM 711 N N . ALA A 1 95 ? 11.552 -2.991 -9.972 1.00 96.00 95 ALA A N 1
ATOM 712 C CA . ALA A 1 95 ? 11.025 -2.413 -8.739 1.00 96.00 95 ALA A CA 1
ATOM 713 C C . ALA A 1 95 ? 10.909 -0.883 -8.815 1.00 96.00 95 ALA A C 1
ATOM 715 O O . ALA A 1 95 ? 9.910 -0.326 -8.356 1.00 96.00 95 ALA A O 1
ATOM 716 N N . ALA A 1 96 ? 11.890 -0.205 -9.420 1.00 94.25 96 ALA A N 1
ATOM 717 C CA . ALA A 1 96 ? 11.848 1.241 -9.618 1.00 94.25 96 ALA A CA 1
ATOM 718 C C . ALA A 1 96 ? 10.681 1.673 -10.522 1.00 94.25 96 ALA A C 1
ATOM 720 O O . ALA A 1 96 ? 10.026 2.672 -10.229 1.00 94.25 96 ALA A O 1
ATOM 721 N N . ALA A 1 97 ? 10.383 0.902 -11.574 1.00 93.81 97 ALA A N 1
ATOM 722 C CA . ALA A 1 97 ? 9.295 1.193 -12.509 1.00 93.81 97 ALA A CA 1
ATOM 723 C C . ALA A 1 97 ? 7.888 1.067 -11.889 1.00 93.81 97 ALA A C 1
ATOM 725 O O . ALA A 1 97 ? 6.950 1.685 -12.378 1.00 93.81 97 ALA A O 1
ATOM 726 N N . LEU A 1 98 ? 7.726 0.3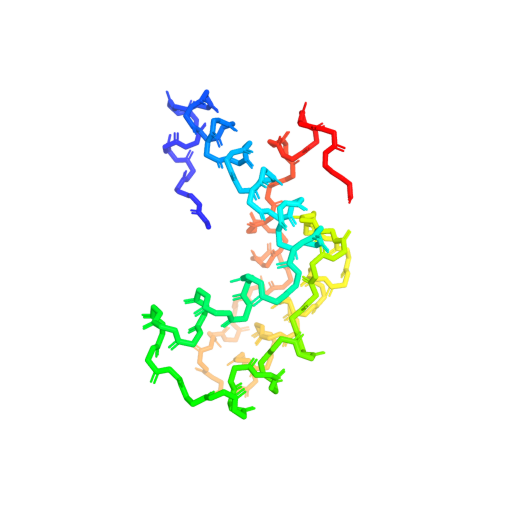16 -10.790 1.00 92.31 98 LEU A N 1
ATOM 727 C CA . LEU A 1 98 ? 6.423 0.124 -10.132 1.00 92.31 98 LEU A CA 1
ATOM 728 C C . LEU A 1 98 ? 5.910 1.361 -9.379 1.00 92.31 98 LEU A C 1
ATOM 730 O O . LEU A 1 98 ? 4.744 1.389 -8.976 1.00 92.31 98 LEU A O 1
ATOM 734 N N . VAL A 1 99 ? 6.770 2.348 -9.108 1.00 92.12 99 VAL A N 1
ATOM 735 C CA . VAL A 1 99 ? 6.439 3.487 -8.244 1.00 92.12 99 VAL A CA 1
ATOM 736 C C . VAL A 1 99 ? 6.322 4.767 -9.064 1.00 92.12 99 VAL A C 1
ATOM 738 O O . VAL A 1 99 ? 7.306 5.470 -9.282 1.00 92.12 99 VAL A O 1
ATOM 741 N N . ASP A 1 100 ? 5.090 5.115 -9.432 1.00 91.00 100 ASP A N 1
ATOM 742 C CA . ASP A 1 100 ? 4.745 6.437 -9.961 1.00 91.00 100 ASP A CA 1
ATOM 743 C C . ASP A 1 100 ? 4.245 7.359 -8.834 1.00 91.00 100 ASP A C 1
ATOM 745 O O . ASP A 1 100 ? 3.202 7.124 -8.218 1.00 91.00 100 ASP A O 1
ATOM 749 N N . SER A 1 101 ? 4.996 8.428 -8.558 1.00 91.44 101 SER A N 1
ATOM 750 C CA . SER A 1 101 ? 4.663 9.428 -7.537 1.00 91.44 101 SER A CA 1
ATOM 751 C C . SER A 1 101 ? 3.902 10.641 -8.084 1.00 91.44 101 SER A C 1
ATOM 753 O O . SER A 1 101 ? 3.576 11.550 -7.317 1.00 91.44 101 SER A O 1
ATOM 755 N N . THR A 1 102 ? 3.581 10.680 -9.381 1.00 92.19 102 THR A N 1
ATOM 756 C CA . THR A 1 102 ? 2.978 11.845 -10.052 1.00 92.19 102 THR A CA 1
ATOM 757 C C . THR A 1 102 ? 1.652 12.256 -9.409 1.00 92.19 102 THR A C 1
ATOM 759 O O . THR A 1 102 ? 1.414 13.439 -9.147 1.00 92.19 102 THR A O 1
ATOM 762 N N . PHE A 1 103 ? 0.791 11.286 -9.092 1.00 93.38 103 PHE A N 1
ATOM 763 C CA . PHE A 1 103 ? -0.511 11.550 -8.478 1.00 93.38 103 PHE A CA 1
ATOM 764 C C . PHE A 1 103 ? -0.395 12.008 -7.021 1.00 93.38 103 PHE A C 1
ATOM 766 O O . PHE A 1 103 ? -1.058 12.966 -6.620 1.00 93.38 103 PHE A O 1
ATOM 773 N N . THR A 1 104 ? 0.471 11.369 -6.230 1.00 90.62 104 THR A N 1
ATOM 774 C CA . THR A 1 104 ? 0.697 11.760 -4.831 1.00 90.62 104 THR A CA 1
ATOM 775 C C . THR A 1 104 ? 1.349 13.137 -4.740 1.00 90.62 104 THR A C 1
ATOM 777 O O . THR A 1 104 ? 0.930 13.956 -3.925 1.00 90.62 104 THR A O 1
ATOM 780 N N . ALA A 1 105 ? 2.291 13.445 -5.638 1.00 90.38 105 ALA A N 1
ATOM 781 C CA . ALA A 1 105 ? 2.921 14.757 -5.736 1.00 90.38 105 ALA A CA 1
ATOM 782 C C . ALA A 1 105 ? 1.904 15.857 -6.087 1.00 90.38 105 ALA A C 1
ATOM 784 O O . ALA A 1 105 ? 1.890 16.898 -5.429 1.00 90.38 105 ALA A O 1
ATOM 785 N N . LYS A 1 106 ? 0.999 15.612 -7.050 1.00 90.25 106 LYS A N 1
ATOM 786 C CA . LYS A 1 106 ? -0.120 16.522 -7.376 1.00 90.25 106 LYS A CA 1
ATOM 787 C C . LYS A 1 106 ? -1.022 16.814 -6.176 1.00 90.25 106 LYS A C 1
ATOM 789 O O . LYS A 1 106 ? -1.544 17.918 -6.061 1.00 90.25 106 LYS A O 1
ATOM 794 N N . LEU A 1 107 ? -1.206 15.834 -5.295 1.00 89.31 107 LEU A N 1
ATOM 795 C CA . LEU A 1 107 ? -2.012 15.956 -4.080 1.00 89.31 107 LEU A CA 1
ATOM 796 C C . LEU A 1 107 ? -1.248 16.553 -2.886 1.00 89.31 107 LEU A C 1
ATOM 798 O O . LEU A 1 107 ? -1.833 16.721 -1.819 1.00 89.31 107 LEU A O 1
ATOM 802 N N . GLY A 1 108 ? 0.043 16.866 -3.038 1.00 88.12 108 GLY A N 1
ATOM 803 C CA . GLY A 1 108 ? 0.883 17.355 -1.942 1.00 88.12 108 GLY A CA 1
ATOM 804 C C . GLY A 1 108 ? 1.201 16.296 -0.879 1.00 88.12 108 GLY A C 1
ATOM 805 O O . GLY A 1 108 ? 1.645 16.647 0.213 1.00 88.12 108 GLY A O 1
ATOM 806 N N . ILE A 1 109 ? 0.990 15.014 -1.188 1.00 84.44 109 ILE A N 1
ATOM 807 C CA . ILE A 1 109 ? 1.308 13.881 -0.316 1.00 84.44 109 ILE A CA 1
ATOM 808 C C . ILE A 1 109 ? 2.814 13.615 -0.436 1.00 84.44 109 ILE A C 1
ATOM 810 O O . ILE A 1 109 ? 3.303 13.314 -1.528 1.00 84.44 109 ILE A O 1
ATOM 814 N N . LYS A 1 110 ? 3.543 13.758 0.675 1.00 67.75 110 LYS A N 1
ATOM 815 C CA . LYS A 1 110 ? 5.004 13.601 0.757 1.00 67.75 110 LYS A CA 1
ATOM 816 C C . LYS A 1 110 ? 5.423 12.520 1.746 1.00 67.75 110 LYS A C 1
ATOM 818 O O . LYS A 1 110 ? 4.689 12.273 2.734 1.00 67.75 110 LYS A O 1
#

Foldseek 3Di:
DDDPVCCVVPVVVVLVVVVVVVVVLVVCVVCVVVVLVCCCPVVVNDSVVSVVVVVPDDSPFPACDPVNLVVQLVVQVVCCVVPVDPVPDPSNVVSVVVDDCPSCVVVVGD

Radius of gyration: 17.22 Å; chains: 1; bounding box: 33×36×40 Å

Sequence (110 aa):
NTREDFAADHPELVVKVLQAYEKARAFAIANPSELKRIITEQAKLTDQVAARQLERTALSTAAIGERQKKTIEGAGIALQQVGVVPADVNVPAAAAALVDSTFTAKLGIK

Secondary structure (DSSP, 8-state):
---HHHHHH-HHHHHHHHHHHHHHHHHHHH-HHHHHHHHHHHTT--HHHHHHHHHT---S--S--HHHHHHHHHHHHHHHHTTSS-TTS-HHHHHHHT---HHHHHTT--

pLDDT: mean 95.06, std 4.15, range [67.75, 98.38]